Protein AF-A0A9E0UM33-F1 (afdb_monomer_lite)

Secondary structure (DSSP, 8-state):
-EE---TT--HHHHHHHHHHHHHTT--PPPEEBPTTS-BS-THHHHS-------GGGSS--TTTT----TTTS-SS------PPPTTT-B-TTSSBSSPPPPHHHHHHHHHHTT-

Sequence (115 aa):
MILSNRSGVSGKDIKKIQKRYLDMCRPHIFQNEMKDGKLENPSAILVDEARRISMAFDDYDPIDELELDEDTLPQEPFTIEKKTDIYFEKTDSGARVKRVSSGADLFAKYKNEKQ

pLDDT: mean 81.87, std 7.6, range [50.5, 93.31]

Radius of gyration: 23.45 Å; chains: 1; bounding box: 54×39×52 Å

Structure (mmCIF, N/CA/C/O backbone):
data_AF-A0A9E0UM33-F1
#
_entry.id   AF-A0A9E0UM33-F1
#
loop_
_atom_site.group_PDB
_atom_site.id
_atom_site.type_symbol
_atom_site.label_atom_id
_atom_site.label_alt_id
_atom_site.label_comp_id
_atom_site.label_asym_id
_atom_site.label_entity_id
_atom_site.label_seq_id
_atom_site.pdbx_PDB_ins_code
_atom_site.Cartn_x
_atom_site.Cartn_y
_atom_site.Cartn_z
_atom_site.occupancy
_atom_site.B_iso_or_equiv
_atom_site.auth_seq_id
_atom_site.auth_comp_id
_atom_site.auth_asym_id
_atom_site.auth_atom_id
_atom_site.pdbx_PDB_model_num
ATOM 1 N N . MET A 1 1 ? -6.208 7.682 9.308 1.00 85.50 1 MET A N 1
ATOM 2 C CA . MET A 1 1 ? -7.447 8.035 10.027 1.00 85.50 1 MET A CA 1
ATOM 3 C C . MET A 1 1 ? -7.141 8.139 11.504 1.00 85.50 1 MET A C 1
ATOM 5 O O . MET A 1 1 ? -6.629 7.185 12.082 1.00 85.50 1 MET A O 1
ATOM 9 N N . ILE A 1 2 ? -7.431 9.302 12.078 1.00 89.19 2 ILE A N 1
ATOM 10 C CA . ILE A 1 2 ? -7.198 9.598 13.490 1.00 89.19 2 ILE A CA 1
ATOM 11 C C . ILE A 1 2 ? -8.503 9.366 14.253 1.00 89.19 2 ILE A C 1
ATOM 13 O O . ILE A 1 2 ? -9.558 9.824 13.819 1.00 89.19 2 ILE A O 1
ATOM 17 N N . LEU A 1 3 ? -8.430 8.639 15.366 1.00 88.25 3 LEU A N 1
ATOM 18 C CA . LEU A 1 3 ? -9.541 8.412 16.285 1.00 88.25 3 LEU A CA 1
ATOM 19 C C . LEU A 1 3 ? -9.298 9.239 17.554 1.00 88.25 3 LEU A C 1
ATOM 21 O O . LEU A 1 3 ? -8.615 8.781 18.474 1.00 88.25 3 LEU A O 1
ATOM 25 N N . SER A 1 4 ? -9.825 10.465 17.563 1.00 86.75 4 SER A N 1
ATOM 26 C CA . SER A 1 4 ? -9.719 11.423 18.669 1.00 86.75 4 SER A CA 1
ATOM 27 C C . SER A 1 4 ? -10.893 11.331 19.647 1.00 86.75 4 SER A C 1
ATOM 29 O O . SER A 1 4 ? -11.912 10.704 19.354 1.00 86.75 4 SER A O 1
ATOM 31 N N . ASN A 1 5 ? -10.727 11.930 20.832 1.00 81.69 5 ASN A N 1
ATOM 32 C CA . ASN A 1 5 ? -11.732 12.045 21.896 1.00 81.69 5 ASN A CA 1
ATOM 33 C C . ASN A 1 5 ? -12.521 10.746 22.163 1.00 81.69 5 ASN A C 1
ATOM 35 O O . ASN A 1 5 ? -13.749 10.690 22.130 1.00 81.69 5 ASN A O 1
ATOM 39 N N . ARG A 1 6 ? -11.788 9.670 22.450 1.00 78.25 6 ARG A N 1
ATOM 40 C CA . ARG A 1 6 ? -12.331 8.315 22.659 1.00 78.25 6 ARG A CA 1
ATOM 41 C C . ARG A 1 6 ? -12.930 8.118 24.059 1.00 78.25 6 ARG A C 1
ATOM 43 O O . ARG A 1 6 ? -13.044 6.987 24.533 1.00 78.25 6 ARG A O 1
ATOM 50 N N . SER A 1 7 ? -13.231 9.206 24.766 1.00 80.88 7 SER A N 1
ATOM 51 C CA . SER A 1 7 ? -13.726 9.156 26.138 1.00 80.88 7 SER A CA 1
ATOM 52 C C . SER A 1 7 ? -15.089 8.452 26.170 1.00 80.88 7 SER A C 1
ATOM 54 O O . SER A 1 7 ? -15.998 8.777 25.415 1.00 80.88 7 SER A O 1
ATOM 56 N N . GLY A 1 8 ? -15.205 7.400 26.983 1.00 83.19 8 GLY A N 1
ATOM 57 C CA . GLY A 1 8 ? -16.418 6.577 27.055 1.00 83.19 8 GLY A CA 1
ATOM 58 C C . GLY A 1 8 ? -16.630 5.596 25.891 1.00 83.19 8 GLY A C 1
ATOM 59 O O . GLY A 1 8 ? -17.622 4.872 25.897 1.00 83.19 8 GLY A O 1
ATOM 60 N N . VAL A 1 9 ? -15.710 5.512 24.922 1.00 85.56 9 VAL A N 1
ATOM 61 C CA . VAL A 1 9 ? -15.801 4.560 23.803 1.00 85.56 9 VAL A CA 1
ATOM 62 C C . VAL A 1 9 ? -15.035 3.283 24.133 1.00 85.56 9 VAL A C 1
ATOM 64 O O . VAL A 1 9 ? -13.860 3.316 24.504 1.00 85.56 9 VAL A O 1
ATOM 67 N N . SER A 1 10 ? -15.683 2.127 23.975 1.00 89.12 10 SER A N 1
ATOM 68 C CA . SER A 1 10 ? -15.035 0.845 24.243 1.00 89.12 10 SER A CA 1
ATOM 69 C C . SER A 1 10 ? -14.042 0.472 23.134 1.00 89.12 10 SER A C 1
ATOM 71 O O . SER A 1 10 ? -14.237 0.764 21.952 1.00 89.12 10 SER A O 1
ATOM 73 N N . GLY A 1 11 ? -12.996 -0.283 23.481 1.00 87.69 11 GLY A N 1
ATOM 74 C CA . GLY A 1 11 ? -12.066 -0.825 22.481 1.00 87.69 11 GLY A CA 1
ATOM 75 C C . GLY A 1 11 ? -12.739 -1.748 21.450 1.00 87.69 11 GLY A C 1
ATOM 76 O O . GLY A 1 11 ? -12.222 -1.930 20.347 1.00 87.69 11 GLY A O 1
ATOM 77 N N . LYS A 1 12 ? -13.909 -2.316 21.775 1.00 91.75 12 LYS A N 1
ATOM 78 C CA . LYS A 1 12 ? -14.699 -3.149 20.858 1.00 91.75 12 LYS A CA 1
ATOM 79 C C . LYS A 1 12 ? -15.299 -2.317 19.723 1.00 91.75 12 LYS A C 1
ATOM 81 O O . LYS A 1 12 ? -15.275 -2.759 18.575 1.00 91.75 12 LYS A O 1
ATOM 86 N N . ASP A 1 13 ? -15.773 -1.113 20.028 1.00 90.94 13 ASP A N 1
ATOM 87 C CA . ASP A 1 13 ? -16.359 -0.209 19.034 1.00 90.94 13 ASP A CA 1
ATOM 88 C C . ASP A 1 13 ? -15.292 0.310 18.069 1.00 90.94 13 ASP A C 1
ATOM 90 O O . ASP A 1 13 ? -15.495 0.306 16.854 1.00 90.94 13 ASP A O 1
ATOM 94 N N . ILE A 1 14 ? -14.100 0.620 18.588 1.00 89.75 14 ILE A N 1
ATOM 95 C CA . ILE A 1 14 ? -12.929 0.985 17.778 1.00 89.75 14 ILE A CA 1
ATOM 96 C C . ILE A 1 14 ? -12.584 -0.133 16.785 1.00 89.75 14 ILE A C 1
ATOM 98 O O . ILE A 1 14 ? -12.439 0.116 15.586 1.00 89.75 14 ILE A O 1
ATOM 102 N N . LYS A 1 15 ? -12.517 -1.386 17.257 1.00 91.19 15 LYS A N 1
ATOM 103 C CA . LYS A 1 15 ? -12.253 -2.546 16.390 1.00 91.19 15 LYS A CA 1
ATOM 104 C C . LYS A 1 15 ? -13.338 -2.744 15.331 1.00 91.19 15 LYS A C 1
ATOM 106 O O . LYS A 1 15 ? -13.023 -3.149 14.215 1.00 91.19 15 LYS A O 1
ATOM 111 N N . LYS A 1 16 ? -14.604 -2.449 15.642 1.00 93.31 16 LYS A N 1
ATOM 112 C CA . LYS A 1 16 ? -15.712 -2.531 14.676 1.00 93.31 16 LYS A CA 1
ATOM 113 C C . LYS A 1 16 ? -15.550 -1.510 13.549 1.00 93.31 16 LYS A C 1
ATOM 115 O O . LYS A 1 16 ? -15.754 -1.857 12.387 1.00 93.31 16 LYS A O 1
ATOM 120 N N . ILE A 1 17 ? -15.143 -0.284 13.880 1.00 90.12 17 ILE A N 1
ATOM 121 C CA . ILE A 1 17 ? -14.831 0.752 12.887 1.00 90.12 17 ILE A CA 1
ATOM 122 C C . ILE A 1 17 ? -13.663 0.290 12.014 1.00 90.12 17 ILE A C 1
ATOM 124 O O . ILE A 1 17 ? -13.797 0.266 10.795 1.00 90.12 17 ILE A O 1
ATOM 128 N N . GLN A 1 18 ? -12.555 -0.146 12.623 1.00 90.69 18 GLN A N 1
ATOM 129 C CA . GLN A 1 18 ? -11.380 -0.641 11.896 1.00 90.69 18 GLN A CA 1
ATOM 130 C C . GLN A 1 18 ? -11.731 -1.767 10.922 1.00 90.69 18 GLN A C 1
ATOM 132 O O . GLN A 1 18 ? -11.394 -1.695 9.739 1.00 90.69 18 GLN A O 1
ATOM 137 N N . LYS A 1 19 ? -12.475 -2.767 11.405 1.00 91.31 19 LYS A N 1
ATOM 138 C CA . LYS A 1 19 ? -12.905 -3.912 10.605 1.00 91.31 19 LYS A CA 1
ATOM 139 C C . LYS A 1 19 ? -13.705 -3.483 9.376 1.00 91.31 19 LYS A C 1
ATOM 141 O O . LYS A 1 19 ? -13.418 -3.957 8.289 1.00 91.31 19 LYS A O 1
ATOM 146 N N . ARG A 1 20 ? -14.637 -2.534 9.516 1.00 91.75 20 ARG A N 1
ATOM 147 C CA . ARG A 1 20 ? -15.448 -2.048 8.389 1.00 91.75 20 ARG A CA 1
ATOM 148 C C . ARG A 1 20 ? -14.590 -1.539 7.225 1.00 91.75 20 ARG A C 1
ATOM 150 O O . ARG A 1 20 ? -14.892 -1.839 6.079 1.00 91.75 20 ARG A O 1
ATOM 157 N N . TYR A 1 21 ? -13.542 -0.763 7.495 1.00 90.12 21 TYR A N 1
ATOM 158 C CA . TYR A 1 21 ? -12.659 -0.252 6.433 1.00 90.12 21 TYR A CA 1
ATOM 159 C C . TYR A 1 21 ? -11.733 -1.322 5.865 1.00 90.12 21 TYR A C 1
ATOM 161 O O . TYR A 1 21 ? -11.434 -1.284 4.672 1.00 90.12 21 TYR A O 1
ATOM 169 N N . LEU A 1 22 ? -11.311 -2.271 6.700 1.00 86.38 22 LEU A N 1
ATOM 170 C CA . LEU A 1 22 ? -10.509 -3.407 6.268 1.00 86.38 22 LEU A CA 1
ATOM 171 C C . LEU A 1 22 ? -11.308 -4.326 5.331 1.00 86.38 22 LEU A C 1
ATOM 173 O O . LEU A 1 22 ? -10.798 -4.704 4.281 1.00 86.38 22 LEU A O 1
ATOM 177 N N . ASP A 1 23 ? -12.580 -4.582 5.648 1.00 90.62 23 ASP A N 1
ATOM 178 C CA . ASP A 1 23 ? -13.513 -5.348 4.809 1.00 90.62 23 ASP A CA 1
ATOM 179 C C . ASP A 1 23 ? -13.799 -4.634 3.471 1.00 90.62 23 ASP A C 1
ATOM 181 O O . ASP A 1 23 ? -14.033 -5.279 2.455 1.00 90.62 23 ASP A O 1
ATOM 185 N N . MET A 1 24 ? -13.731 -3.297 3.441 1.00 91.50 24 MET A N 1
ATOM 186 C CA . MET A 1 24 ? -13.809 -2.498 2.207 1.00 91.50 24 MET A CA 1
ATOM 187 C C . MET A 1 24 ? -12.476 -2.431 1.435 1.00 91.50 24 MET A C 1
ATOM 189 O O . MET A 1 24 ? -12.368 -1.653 0.488 1.00 91.50 24 MET A O 1
ATOM 193 N N . CYS A 1 25 ? -11.447 -3.172 1.865 1.00 85.06 25 CYS A N 1
ATOM 194 C CA . CYS A 1 25 ? -10.093 -3.162 1.303 1.00 85.06 25 CYS A CA 1
ATOM 195 C C . CYS A 1 25 ? -9.481 -1.755 1.183 1.00 85.06 25 CYS A C 1
ATOM 197 O O . CYS A 1 25 ? -8.704 -1.472 0.271 1.00 85.06 25 CYS A O 1
ATOM 199 N N . ARG A 1 26 ? -9.826 -0.842 2.101 1.00 80.12 26 ARG A N 1
ATOM 200 C CA . ARG A 1 26 ? -9.304 0.525 2.070 1.00 80.12 26 ARG A CA 1
ATOM 201 C C . ARG A 1 26 ? -7.954 0.611 2.799 1.00 80.12 26 ARG A C 1
ATOM 203 O O . ARG A 1 26 ? -7.877 0.209 3.959 1.00 80.12 26 ARG A O 1
ATOM 210 N N . PRO A 1 27 ? -6.913 1.225 2.202 1.00 78.19 27 PRO A N 1
ATOM 211 C CA . PRO A 1 27 ? -5.545 1.208 2.735 1.00 78.19 27 PRO A CA 1
ATOM 212 C C . PRO A 1 27 ? -5.316 2.282 3.815 1.00 78.19 27 PRO A C 1
ATOM 214 O O . PRO A 1 27 ? -4.385 3.078 3.734 1.00 78.19 27 PRO A O 1
ATOM 217 N N . HIS A 1 28 ? -6.213 2.387 4.797 1.00 84.50 28 HIS A N 1
ATOM 218 C CA . HIS A 1 28 ? -6.129 3.433 5.820 1.00 84.50 28 HIS A CA 1
ATOM 219 C C . HIS A 1 28 ? -5.250 2.973 6.984 1.00 84.50 28 HIS A C 1
ATOM 221 O O . HIS A 1 28 ? -5.485 1.916 7.565 1.00 84.50 28 HIS A O 1
ATOM 227 N N . ILE A 1 29 ? -4.294 3.811 7.385 1.00 85.50 29 ILE A N 1
ATOM 228 C CA . ILE A 1 29 ? -3.578 3.661 8.657 1.00 85.50 29 ILE A CA 1
ATOM 229 C C . ILE A 1 29 ? -4.480 4.192 9.776 1.00 85.50 29 ILE A C 1
ATOM 231 O O . ILE A 1 29 ? -5.070 5.267 9.635 1.00 85.50 29 ILE A O 1
ATOM 235 N N . PHE A 1 30 ? -4.613 3.453 10.876 1.00 88.94 30 PHE A N 1
ATOM 236 C CA . PHE A 1 30 ? -5.399 3.865 12.041 1.00 88.94 30 PHE A CA 1
ATOM 237 C C . PHE A 1 30 ? -4.490 4.341 13.154 1.00 88.94 30 PHE A C 1
ATOM 239 O O . PHE A 1 30 ? -3.490 3.699 13.455 1.00 88.94 30 PHE A O 1
ATOM 246 N N . GLN A 1 31 ? -4.871 5.448 13.772 1.00 89.62 31 GLN A N 1
ATOM 247 C CA . GLN A 1 31 ? -4.048 6.125 14.753 1.00 89.62 31 GLN A CA 1
ATOM 248 C C . GLN A 1 31 ? -4.923 6.636 15.888 1.00 89.62 31 GLN A C 1
ATOM 250 O O . GLN A 1 31 ? -5.924 7.313 15.646 1.00 89.62 31 GLN A O 1
ATOM 255 N N . ASN A 1 32 ? -4.585 6.248 17.113 1.00 88.44 32 ASN A N 1
ATOM 256 C CA . ASN A 1 32 ? -5.361 6.601 18.288 1.00 88.44 32 ASN A CA 1
ATOM 257 C C . ASN A 1 32 ? -4.766 7.825 18.966 1.00 88.44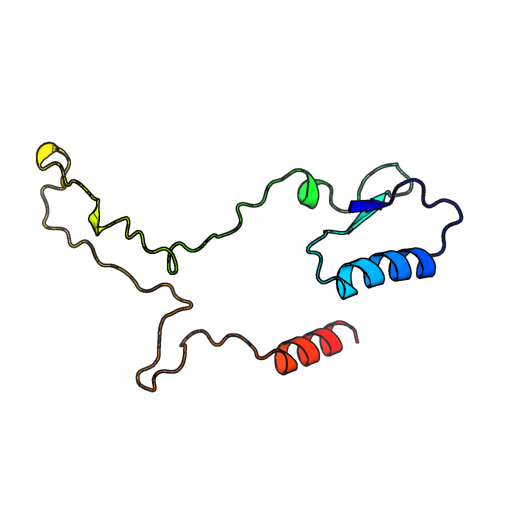 32 ASN A C 1
ATOM 259 O O . ASN A 1 32 ? -3.556 7.911 19.167 1.00 88.44 32 ASN A O 1
ATOM 263 N N . GLU A 1 33 ? -5.644 8.718 19.405 1.00 88.38 33 GLU A N 1
ATOM 264 C CA . GLU A 1 33 ? -5.263 9.742 20.363 1.00 88.38 33 GLU A CA 1
ATOM 265 C C . GLU A 1 33 ? -5.101 9.114 21.760 1.00 88.38 33 GLU A C 1
ATOM 267 O O . GLU A 1 33 ? -5.957 8.357 22.258 1.00 88.38 33 GLU A O 1
ATOM 272 N N . MET A 1 34 ? -3.952 9.393 22.365 1.00 85.00 34 MET A N 1
ATOM 273 C CA . MET A 1 34 ? -3.596 9.068 23.735 1.00 85.00 34 MET A CA 1
ATOM 274 C C . MET A 1 34 ? -4.222 10.071 24.711 1.00 85.00 34 MET A C 1
ATOM 276 O O . MET A 1 34 ? -4.772 11.101 24.332 1.00 85.00 34 MET A O 1
ATOM 280 N N . LYS A 1 35 ? -4.146 9.772 26.011 1.00 83.31 35 LYS A N 1
ATOM 281 C CA . LYS A 1 35 ? -4.741 10.620 27.058 1.00 83.31 35 LYS A CA 1
ATOM 282 C C . LYS A 1 35 ? -4.103 12.010 27.163 1.00 83.31 35 LYS A C 1
ATOM 284 O O . LYS A 1 35 ? -4.742 12.919 27.673 1.00 83.31 35 LYS A O 1
ATOM 289 N N . ASP A 1 36 ? -2.862 12.158 26.715 1.00 86.19 36 ASP A N 1
ATOM 290 C CA . ASP A 1 36 ? -2.110 13.414 26.693 1.00 86.19 36 ASP A CA 1
ATOM 291 C C . ASP A 1 36 ? -2.327 14.220 25.397 1.00 86.19 36 ASP A C 1
ATOM 293 O O . ASP A 1 36 ? -1.629 15.204 25.164 1.00 86.19 36 ASP A O 1
ATOM 297 N N . GLY A 1 37 ? -3.274 13.803 24.545 1.00 84.31 37 GLY A N 1
ATOM 298 C CA . GLY A 1 37 ? -3.567 14.444 23.260 1.00 84.31 37 GLY A CA 1
ATOM 299 C C . GLY A 1 37 ? -2.561 14.113 22.154 1.00 84.31 37 GLY A C 1
ATOM 300 O O . GLY A 1 37 ? -2.664 14.638 21.047 1.00 84.31 37 GLY A O 1
ATOM 301 N N . LYS A 1 38 ? -1.575 13.245 22.417 1.00 87.69 38 LYS A N 1
ATOM 302 C CA . LYS A 1 38 ? -0.621 12.804 21.395 1.00 87.69 38 LYS A CA 1
ATOM 303 C C . LYS A 1 38 ? -1.165 11.628 20.602 1.00 87.69 38 LYS A C 1
ATOM 305 O O . LYS A 1 38 ? -2.016 10.873 21.061 1.00 87.69 38 LYS A O 1
ATOM 310 N N . LEU A 1 39 ? -0.636 11.449 19.399 1.00 88.88 39 LEU A N 1
ATOM 311 C CA . LEU A 1 39 ? -0.893 10.262 18.591 1.00 88.88 39 LEU A CA 1
ATOM 312 C C . LEU A 1 39 ? 0.132 9.163 18.913 1.00 88.88 39 LEU A C 1
ATOM 314 O O . LEU A 1 39 ? 1.269 9.470 19.262 1.00 88.88 39 LEU A O 1
ATOM 318 N N . GLU A 1 40 ? -0.246 7.894 18.747 1.00 85.75 40 GLU A N 1
ATOM 319 C CA . GLU A 1 40 ? 0.626 6.728 18.990 1.00 85.75 40 GLU A CA 1
ATOM 320 C C . GLU A 1 40 ? 1.899 6.729 18.131 1.00 85.75 40 GLU A C 1
ATOM 322 O O . GLU A 1 40 ? 2.989 6.473 18.632 1.00 85.75 40 GLU A O 1
ATOM 327 N N . ASN A 1 41 ? 1.777 7.048 16.844 1.00 85.62 41 ASN A N 1
ATOM 328 C CA . ASN A 1 41 ? 2.888 7.121 15.891 1.00 85.62 41 ASN A CA 1
ATOM 329 C C . ASN A 1 41 ? 2.719 8.273 14.867 1.00 85.62 41 ASN A C 1
ATOM 331 O O . ASN A 1 41 ? 2.291 8.038 13.729 1.00 85.62 41 ASN A O 1
ATOM 335 N N . PRO A 1 42 ? 2.913 9.541 15.266 1.00 85.81 42 PRO A N 1
ATOM 336 C CA . PRO A 1 42 ? 2.577 10.694 14.427 1.00 85.81 42 PRO A CA 1
ATOM 337 C C . PRO A 1 42 ? 3.357 10.731 13.103 1.00 85.81 42 PRO A C 1
ATOM 339 O O . PRO A 1 42 ? 2.826 11.216 12.104 1.00 85.81 42 PRO A O 1
ATOM 342 N N . SER A 1 43 ? 4.570 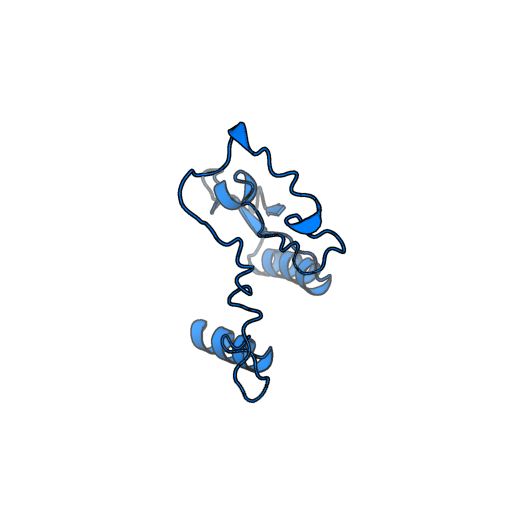10.171 13.052 1.00 83.81 43 SER A N 1
ATOM 343 C CA . SER A 1 43 ? 5.361 10.108 11.818 1.00 83.81 43 SER A CA 1
ATOM 344 C C . SER A 1 43 ? 4.702 9.255 10.738 1.00 83.81 43 SER A C 1
ATOM 346 O O . SER A 1 43 ? 4.796 9.619 9.577 1.00 83.81 43 SER A O 1
ATOM 348 N N . ALA A 1 44 ? 3.935 8.219 11.092 1.00 79.69 44 ALA A N 1
ATOM 349 C CA . ALA A 1 44 ? 3.192 7.410 10.119 1.00 79.69 44 ALA A CA 1
ATOM 350 C C . ALA A 1 44 ? 2.092 8.179 9.353 1.00 79.69 44 ALA A C 1
ATOM 352 O O . ALA A 1 44 ? 1.484 7.631 8.436 1.00 79.69 44 ALA A O 1
ATOM 353 N N . ILE A 1 45 ? 1.775 9.412 9.765 1.00 81.12 45 ILE A N 1
ATOM 354 C CA . ILE A 1 45 ? 0.831 10.303 9.071 1.00 81.12 45 ILE A CA 1
ATOM 355 C C . ILE A 1 45 ? 1.565 11.485 8.433 1.00 81.12 45 ILE A C 1
ATOM 357 O O . ILE A 1 45 ? 1.172 11.936 7.364 1.00 81.12 45 ILE A O 1
ATOM 361 N N . LEU A 1 46 ? 2.579 12.017 9.119 1.00 80.56 46 LEU A N 1
ATOM 362 C CA . LEU A 1 46 ? 3.268 13.245 8.718 1.00 80.56 46 LEU A CA 1
ATOM 363 C C . LEU A 1 46 ? 4.393 13.005 7.713 1.00 80.56 46 LEU A C 1
ATOM 365 O O . LEU A 1 46 ? 4.669 13.872 6.891 1.00 80.56 46 LEU A O 1
ATOM 369 N N . VAL A 1 47 ? 5.072 11.864 7.815 1.00 77.81 47 VAL A N 1
ATOM 370 C CA . VAL A 1 47 ? 6.169 11.508 6.924 1.00 77.81 47 VAL A CA 1
ATOM 371 C C . VAL A 1 47 ? 5.567 10.730 5.771 1.00 77.81 47 VAL A C 1
ATOM 373 O O . VAL A 1 47 ? 5.084 9.612 5.953 1.00 77.81 47 VAL A O 1
ATOM 376 N N . ASP A 1 48 ? 5.585 11.335 4.590 1.00 66.50 48 ASP A N 1
ATOM 377 C CA . ASP A 1 48 ? 5.250 10.628 3.364 1.00 66.50 48 ASP A CA 1
ATOM 378 C C . ASP A 1 48 ? 6.394 9.640 3.097 1.00 66.50 48 ASP A C 1
ATOM 380 O O . ASP A 1 48 ? 7.470 10.005 2.619 1.00 66.50 48 ASP A O 1
ATOM 384 N N . GLU A 1 49 ? 6.229 8.387 3.529 1.00 64.56 49 GLU A N 1
ATOM 385 C CA . GLU A 1 49 ? 7.184 7.345 3.171 1.00 64.56 49 GLU A CA 1
ATOM 386 C C . GLU A 1 49 ? 7.142 7.190 1.653 1.00 64.56 49 GLU A C 1
ATOM 388 O O . GLU A 1 49 ? 6.097 6.863 1.083 1.00 64.56 49 GLU A O 1
ATOM 393 N N . ALA A 1 50 ? 8.284 7.422 0.998 1.00 59.88 50 ALA A N 1
ATOM 394 C CA . ALA A 1 50 ? 8.433 7.203 -0.431 1.00 59.88 50 ALA A CA 1
ATOM 395 C C . ALA A 1 50 ? 8.059 5.750 -0.744 1.00 59.88 50 ALA A C 1
ATOM 397 O O . ALA A 1 50 ? 8.827 4.810 -0.512 1.00 59.88 50 ALA A O 1
ATOM 398 N N . ARG A 1 51 ? 6.838 5.551 -1.245 1.00 60.69 51 ARG A N 1
ATOM 399 C CA . ARG A 1 51 ? 6.398 4.242 -1.709 1.00 60.69 51 ARG A CA 1
ATOM 400 C C . ARG A 1 51 ? 7.310 3.877 -2.865 1.00 60.69 51 ARG A C 1
ATOM 402 O O . ARG A 1 51 ? 7.425 4.635 -3.823 1.00 60.69 51 ARG A O 1
ATOM 409 N N . ARG A 1 52 ? 7.958 2.715 -2.785 1.00 61.41 52 ARG A N 1
ATOM 410 C CA . ARG A 1 52 ? 8.661 2.159 -3.942 1.00 61.41 52 ARG A CA 1
ATOM 411 C C . ARG A 1 52 ? 7.622 1.860 -5.014 1.00 61.41 52 ARG A C 1
ATOM 413 O O . ARG A 1 52 ? 6.906 0.866 -4.920 1.00 61.41 52 ARG A O 1
ATOM 420 N N . ILE A 1 53 ? 7.524 2.747 -5.993 1.00 63.22 53 ILE A N 1
ATOM 421 C CA . ILE A 1 53 ? 6.792 2.512 -7.228 1.00 63.22 53 ILE A CA 1
ATOM 422 C C . ILE A 1 53 ? 7.824 1.924 -8.183 1.00 63.22 53 ILE A C 1
ATOM 424 O O . ILE A 1 53 ? 8.820 2.565 -8.504 1.00 63.22 53 ILE A O 1
ATOM 428 N N . SER A 1 54 ? 7.653 0.651 -8.526 1.00 67.75 54 SER A N 1
ATOM 429 C CA . SER A 1 54 ? 8.499 0.017 -9.530 1.00 67.75 54 SER A CA 1
ATOM 430 C C . SER A 1 54 ? 8.010 0.456 -10.901 1.00 67.75 54 SER A C 1
ATOM 432 O O . SER A 1 54 ? 6.844 0.232 -11.210 1.00 67.75 54 SER A O 1
ATOM 434 N N . MET A 1 55 ? 8.905 1.012 -11.715 1.00 73.25 55 MET A N 1
ATOM 435 C CA . MET A 1 55 ? 8.638 1.292 -13.130 1.00 73.25 55 MET A CA 1
ATOM 436 C C . MET A 1 55 ? 8.727 0.030 -14.000 1.00 73.25 55 MET A C 1
ATOM 438 O O . MET A 1 55 ? 8.595 0.094 -15.212 1.00 73.25 55 MET A O 1
ATOM 442 N N . ALA A 1 56 ? 8.953 -1.150 -13.407 1.00 74.00 56 ALA A N 1
ATOM 443 C CA . ALA A 1 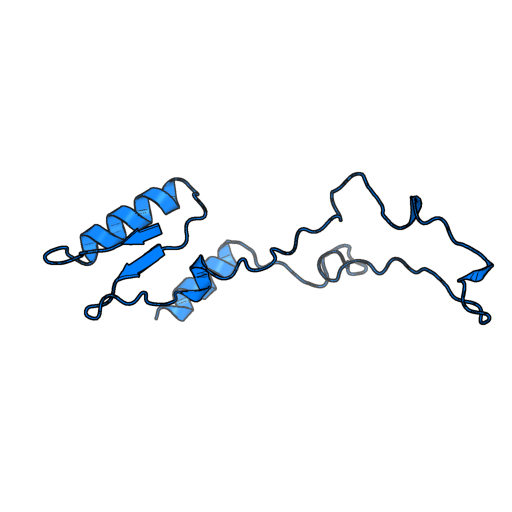56 ? 9.130 -2.395 -14.156 1.00 74.00 56 ALA A CA 1
ATOM 444 C C . ALA A 1 56 ? 7.890 -2.828 -14.960 1.00 74.00 56 ALA A C 1
ATOM 446 O O . ALA A 1 56 ? 7.994 -3.736 -15.780 1.00 74.00 56 ALA A O 1
ATOM 447 N N . PHE A 1 57 ? 6.726 -2.237 -14.683 1.00 74.25 57 PHE A N 1
ATOM 448 C CA . PHE A 1 57 ? 5.478 -2.487 -15.407 1.00 74.25 57 PHE A CA 1
ATOM 449 C C . PHE A 1 57 ? 5.038 -1.304 -16.268 1.00 74.25 57 PHE A C 1
ATOM 451 O O . PHE A 1 57 ? 3.973 -1.381 -16.875 1.00 74.25 57 PHE A O 1
ATOM 458 N N . ASP A 1 58 ? 5.815 -0.226 -16.282 1.00 78.62 58 ASP A N 1
ATOM 459 C CA . ASP A 1 58 ? 5.536 0.910 -17.141 1.00 78.62 58 ASP A CA 1
ATOM 460 C C . ASP A 1 58 ? 6.040 0.580 -18.552 1.00 78.62 58 ASP A C 1
ATOM 462 O O . ASP A 1 58 ? 7.045 -0.112 -18.719 1.00 78.62 58 ASP A O 1
ATOM 466 N N . ASP A 1 59 ? 5.362 1.100 -19.575 1.00 78.19 59 ASP A N 1
ATOM 467 C CA . ASP A 1 59 ? 5.807 0.973 -20.974 1.00 78.19 59 ASP A CA 1
ATOM 468 C C . ASP A 1 59 ? 7.074 1.809 -21.264 1.00 78.19 59 ASP A C 1
ATOM 470 O O . ASP A 1 59 ? 7.603 1.793 -22.372 1.00 78.19 59 ASP A O 1
ATOM 474 N N . TYR A 1 60 ? 7.541 2.561 -20.265 1.00 79.56 60 TYR A N 1
ATOM 475 C CA . TYR A 1 60 ? 8.645 3.504 -20.329 1.00 79.56 60 TYR A CA 1
ATOM 476 C C . TYR A 1 60 ? 9.936 2.879 -19.785 1.00 79.56 60 TYR A C 1
ATOM 478 O O . TYR A 1 60 ? 10.012 2.554 -18.596 1.00 79.56 60 TYR A O 1
ATOM 486 N N . ASP A 1 61 ? 10.969 2.759 -20.625 1.00 78.94 61 ASP A N 1
ATOM 487 C CA . ASP A 1 61 ? 12.314 2.366 -20.195 1.00 78.94 61 ASP A CA 1
ATOM 488 C C . ASP A 1 61 ? 13.246 3.592 -20.161 1.00 78.94 61 ASP A C 1
ATOM 490 O O . ASP A 1 61 ? 13.581 4.137 -21.213 1.00 78.94 61 ASP A O 1
ATOM 494 N N . PRO A 1 62 ? 13.715 4.030 -18.979 1.00 73.12 62 PRO A N 1
ATOM 495 C CA . PRO A 1 62 ? 14.598 5.190 -18.867 1.00 73.12 62 PRO A CA 1
ATOM 496 C C . PRO A 1 62 ? 15.961 5.002 -19.546 1.00 73.12 62 PRO A C 1
ATOM 498 O O . PRO A 1 62 ? 16.667 5.983 -19.754 1.00 73.12 62 PRO A O 1
ATOM 501 N N . ILE A 1 63 ? 16.367 3.764 -19.852 1.00 77.19 63 ILE A N 1
ATOM 502 C CA . ILE A 1 63 ? 17.622 3.504 -20.568 1.00 77.19 63 ILE A CA 1
ATOM 503 C C . ILE A 1 63 ? 17.469 3.818 -22.064 1.00 77.19 63 ILE A C 1
ATOM 505 O O . ILE A 1 63 ? 18.420 4.307 -22.668 1.00 77.19 63 ILE A O 1
ATOM 509 N N . ASP A 1 64 ? 16.289 3.584 -22.648 1.00 78.00 64 ASP A N 1
ATOM 510 C CA . ASP A 1 64 ? 16.053 3.768 -24.087 1.00 78.00 64 ASP A CA 1
ATOM 511 C C . ASP A 1 64 ? 16.024 5.253 -24.489 1.00 78.00 64 ASP A C 1
ATOM 513 O O . ASP A 1 64 ? 16.388 5.601 -25.611 1.00 78.00 64 ASP A O 1
ATOM 517 N N . GLU A 1 65 ? 15.633 6.138 -23.570 1.00 76.50 65 GLU A N 1
ATOM 518 C CA . GLU A 1 65 ? 15.613 7.594 -23.777 1.00 76.50 65 GLU A CA 1
ATOM 519 C C . GLU A 1 65 ? 16.893 8.301 -23.315 1.00 76.50 65 GLU A C 1
ATOM 521 O O . GLU A 1 65 ? 16.978 9.530 -23.343 1.00 76.50 65 GLU A O 1
ATOM 526 N N . LEU A 1 66 ? 17.892 7.548 -22.852 1.00 80.69 66 LEU A N 1
ATOM 527 C CA . LEU A 1 66 ? 19.115 8.134 -22.330 1.00 80.69 66 LEU A CA 1
ATOM 528 C C . LEU A 1 66 ? 19.970 8.689 -23.481 1.00 80.69 66 LEU A C 1
ATOM 530 O O . LEU A 1 66 ? 20.718 7.962 -24.133 1.00 80.69 66 LEU A O 1
ATOM 534 N N . GLU A 1 67 ? 19.885 9.998 -23.710 1.00 79.88 67 GLU A N 1
ATOM 535 C CA . GLU A 1 67 ? 20.794 10.717 -24.603 1.00 79.88 67 GLU A CA 1
ATOM 536 C C . GLU A 1 67 ? 22.183 10.802 -23.949 1.00 79.88 67 GLU A C 1
ATOM 538 O O . GLU A 1 67 ? 22.400 11.546 -22.990 1.00 79.88 67 GLU A O 1
ATOM 543 N N . LEU A 1 68 ? 23.127 9.991 -24.434 1.00 80.31 68 LEU A N 1
ATOM 544 C CA . LEU A 1 68 ? 24.505 9.994 -23.949 1.00 80.31 68 LEU A CA 1
ATOM 545 C C . LEU A 1 68 ? 25.293 11.122 -24.621 1.00 80.31 68 LEU A C 1
ATOM 547 O O . LEU A 1 68 ? 25.532 11.088 -25.826 1.00 80.31 68 LEU A O 1
ATOM 551 N N . ASP A 1 69 ? 25.717 12.098 -23.824 1.00 83.25 69 ASP A N 1
ATOM 552 C CA . ASP A 1 69 ? 26.611 13.173 -24.248 1.00 83.25 69 ASP A CA 1
ATOM 553 C C . ASP A 1 69 ? 28.078 12.732 -24.140 1.00 83.25 69 ASP A C 1
ATOM 555 O O . ASP A 1 69 ? 28.568 12.481 -23.036 1.00 83.25 69 ASP A O 1
ATOM 559 N N . GLU A 1 70 ? 28.774 12.657 -25.279 1.00 78.44 70 GLU A N 1
ATOM 560 C CA . GLU A 1 70 ? 30.173 12.217 -25.381 1.00 78.44 70 GLU A CA 1
ATOM 561 C C . GLU A 1 70 ? 31.125 13.029 -24.488 1.00 78.44 70 GLU A C 1
ATOM 563 O O . GLU A 1 70 ? 32.076 12.460 -23.951 1.00 78.44 70 GLU A O 1
ATOM 568 N N . ASP A 1 71 ? 30.840 14.315 -24.254 1.00 84.19 71 ASP A N 1
ATOM 569 C CA . ASP A 1 71 ? 31.668 15.189 -23.411 1.00 84.19 71 ASP A CA 1
ATOM 570 C C . ASP A 1 71 ? 31.521 14.884 -21.906 1.00 84.19 71 ASP A C 1
ATOM 572 O O . ASP A 1 71 ? 32.389 15.235 -21.099 1.00 84.19 71 ASP A O 1
ATOM 576 N N . THR A 1 72 ? 30.437 14.205 -21.518 1.00 80.62 72 THR A N 1
ATOM 577 C CA . THR A 1 72 ? 30.108 13.860 -20.126 1.00 80.62 72 THR A CA 1
ATOM 578 C C . THR A 1 72 ? 30.412 12.388 -19.798 1.00 80.62 72 THR A C 1
ATOM 580 O O . THR A 1 72 ? 30.390 11.983 -18.629 1.00 80.62 72 THR A O 1
ATOM 583 N N . LEU A 1 73 ? 30.720 11.562 -20.803 1.00 83.56 73 LEU A N 1
ATOM 584 C CA . LEU A 1 73 ? 31.006 10.144 -20.602 1.00 83.56 73 LEU A CA 1
ATOM 585 C C . LEU A 1 73 ? 32.367 9.900 -19.916 1.00 83.56 73 LEU A C 1
ATOM 587 O O . LEU A 1 73 ? 33.327 10.647 -20.113 1.00 83.56 73 LEU A O 1
ATOM 591 N N . PRO A 1 74 ? 32.494 8.819 -19.121 1.00 85.56 74 PRO A N 1
ATOM 592 C CA . PRO A 1 74 ? 33.784 8.373 -18.606 1.00 85.56 74 PRO A CA 1
ATOM 593 C C . PRO A 1 74 ? 34.784 8.105 -19.741 1.00 85.56 74 PRO A C 1
ATOM 595 O O . PRO A 1 74 ? 34.429 7.514 -20.756 1.00 85.56 74 PRO A O 1
ATOM 598 N N . GLN A 1 75 ? 36.059 8.466 -19.542 1.00 81.81 75 GLN A N 1
ATOM 599 C CA . GLN A 1 75 ? 37.127 8.137 -20.504 1.00 81.81 75 GLN A CA 1
ATOM 600 C C . GLN A 1 75 ? 37.460 6.637 -20.544 1.00 81.81 75 GLN A C 1
ATOM 602 O O . GLN A 1 75 ? 38.023 6.147 -21.522 1.00 81.81 75 GLN A O 1
ATOM 607 N N . GLU A 1 76 ? 37.138 5.905 -19.477 1.00 84.81 76 GLU A N 1
ATOM 608 C CA . GLU A 1 76 ? 37.273 4.452 -19.426 1.00 84.81 76 GLU A CA 1
ATOM 609 C C . GLU A 1 76 ? 36.020 3.775 -20.004 1.00 84.81 76 GLU A C 1
ATOM 611 O O . GLU A 1 76 ? 34.906 4.260 -19.784 1.00 84.81 76 GLU A O 1
ATOM 616 N N . PRO A 1 77 ? 36.165 2.640 -20.713 1.00 82.81 77 PRO A N 1
ATOM 617 C CA . PRO A 1 77 ? 35.022 1.920 -21.256 1.00 82.81 77 PRO A CA 1
ATOM 618 C C . PRO A 1 77 ? 34.087 1.476 -20.126 1.00 82.81 77 PRO A C 1
ATOM 620 O O . PRO A 1 77 ? 34.507 0.814 -19.176 1.00 82.81 77 PRO A O 1
ATOM 623 N N . PHE A 1 78 ? 32.806 1.814 -20.253 1.00 80.75 78 PHE A N 1
ATOM 624 C CA . PHE A 1 78 ? 31.756 1.425 -19.318 1.00 80.75 78 PHE A CA 1
ATOM 625 C C . PHE A 1 78 ? 30.632 0.697 -20.059 1.00 80.75 78 PHE A C 1
ATOM 627 O O . PHE A 1 78 ? 30.402 0.911 -21.248 1.00 80.75 78 PHE A O 1
ATOM 634 N N . THR A 1 79 ? 29.916 -0.158 -19.332 1.00 81.31 79 THR A N 1
ATOM 635 C CA . THR A 1 79 ? 28.758 -0.894 -19.847 1.00 81.31 79 THR A CA 1
ATOM 636 C C . THR A 1 79 ? 27.530 -0.508 -19.039 1.00 81.31 79 THR A C 1
ATOM 638 O O . THR A 1 79 ? 27.545 -0.562 -17.808 1.00 81.31 79 THR A O 1
ATOM 641 N N . ILE A 1 80 ? 26.446 -0.150 -19.724 1.00 79.62 80 ILE A N 1
ATOM 642 C CA . ILE A 1 80 ? 25.139 0.059 -19.098 1.00 79.62 80 ILE A CA 1
ATOM 643 C C . ILE A 1 80 ? 24.440 -1.304 -19.034 1.00 79.62 80 ILE A C 1
ATOM 645 O O . ILE A 1 80 ? 23.869 -1.771 -20.015 1.00 79.62 80 ILE A O 1
ATOM 649 N N . GLU A 1 81 ? 24.523 -1.979 -17.887 1.00 77.06 81 GLU A N 1
ATOM 650 C CA . GLU A 1 81 ? 23.852 -3.265 -17.672 1.00 77.06 81 GLU A CA 1
ATOM 651 C C . GLU A 1 81 ? 22.537 -3.093 -16.908 1.00 77.06 81 GLU A C 1
ATOM 653 O O . GLU A 1 81 ? 22.510 -2.627 -15.763 1.00 77.06 81 GLU A O 1
ATOM 658 N N . LYS A 1 82 ? 21.434 -3.558 -17.504 1.00 73.62 82 LYS A N 1
ATOM 659 C CA . LYS A 1 82 ? 20.139 -3.635 -16.825 1.00 73.62 82 LYS A CA 1
ATOM 660 C C . LYS A 1 82 ? 20.134 -4.820 -15.862 1.00 73.62 82 LYS A C 1
ATOM 662 O O . LYS A 1 82 ? 19.828 -5.954 -16.231 1.00 73.62 82 LYS A O 1
ATOM 667 N N . LYS A 1 83 ? 20.464 -4.565 -14.596 1.00 78.00 83 LYS A N 1
ATOM 668 C CA . LYS A 1 83 ? 20.307 -5.573 -13.541 1.00 78.00 83 LYS A CA 1
ATOM 669 C C . LYS A 1 83 ? 18.822 -5.832 -13.317 1.00 78.00 83 LYS A C 1
ATOM 671 O O . LYS A 1 83 ? 18.054 -4.910 -13.052 1.00 78.00 83 LYS A O 1
ATOM 676 N N . THR A 1 84 ? 18.421 -7.097 -13.423 1.00 75.81 84 THR A N 1
ATOM 677 C CA . THR A 1 84 ? 17.053 -7.507 -13.092 1.00 75.81 84 THR A CA 1
ATOM 678 C C . THR A 1 84 ? 16.806 -7.226 -11.613 1.00 75.81 84 THR A C 1
ATOM 680 O O . THR A 1 84 ? 17.648 -7.538 -10.770 1.00 75.81 84 THR A O 1
ATOM 683 N N . ASP A 1 85 ? 15.665 -6.620 -11.289 1.00 79.75 85 ASP A N 1
ATOM 684 C CA . ASP A 1 85 ? 15.283 -6.399 -9.896 1.00 79.75 85 ASP A CA 1
ATOM 685 C C . ASP A 1 85 ? 15.222 -7.751 -9.156 1.00 79.75 85 ASP A C 1
ATOM 687 O O . ASP A 1 85 ? 14.730 -8.756 -9.674 1.00 79.75 85 ASP A O 1
ATOM 691 N N . ILE A 1 86 ? 15.740 -7.765 -7.927 1.00 81.62 86 ILE A N 1
ATOM 692 C CA . ILE A 1 86 ? 15.892 -8.934 -7.047 1.00 81.62 86 ILE A CA 1
ATOM 693 C C . ILE A 1 86 ? 14.580 -9.735 -6.901 1.00 81.62 86 ILE A C 1
ATOM 695 O O . ILE A 1 86 ? 14.600 -10.947 -6.684 1.00 81.62 86 ILE A O 1
ATOM 699 N N . TYR A 1 87 ? 13.416 -9.087 -7.001 1.00 76.50 87 TYR A N 1
ATOM 700 C CA . TYR A 1 87 ? 12.111 -9.758 -6.925 1.00 76.50 87 TYR A CA 1
ATOM 701 C C . TYR A 1 87 ? 11.667 -10.426 -8.236 1.00 76.50 87 TYR A C 1
ATOM 703 O O . TYR A 1 87 ? 10.753 -11.258 -8.219 1.00 76.50 87 TYR A O 1
ATOM 711 N N . PHE A 1 88 ? 12.299 -10.082 -9.358 1.00 82.31 88 PHE A N 1
ATOM 712 C CA . PHE A 1 88 ? 12.050 -10.653 -10.682 1.00 82.31 88 PHE A CA 1
ATOM 713 C C . PHE A 1 88 ? 13.100 -11.677 -11.109 1.00 82.31 88 PHE A C 1
ATOM 715 O O . PHE A 1 88 ? 12.855 -12.408 -12.068 1.00 82.31 88 PHE A O 1
ATOM 722 N N . GLU A 1 89 ? 14.219 -11.771 -10.393 1.00 88.88 89 GLU A N 1
ATOM 723 C CA . GLU A 1 89 ? 15.248 -12.779 -10.630 1.00 88.88 89 GLU A CA 1
ATOM 724 C C . GLU A 1 89 ? 14.654 -14.196 -10.555 1.00 88.88 89 GLU A C 1
ATOM 726 O O . GLU A 1 89 ? 13.930 -14.553 -9.612 1.00 88.88 89 GLU A O 1
ATOM 731 N N . LYS A 1 90 ? 14.939 -15.014 -11.572 1.00 89.56 90 LYS A N 1
ATOM 732 C CA . LYS A 1 90 ? 14.445 -16.388 -11.692 1.00 89.56 90 LYS A CA 1
ATOM 733 C C . LYS A 1 90 ? 15.604 -17.373 -11.617 1.00 89.56 90 LYS A C 1
ATOM 735 O O . LYS A 1 90 ? 16.665 -17.144 -12.175 1.00 89.56 90 LYS A O 1
ATOM 740 N N . THR A 1 91 ? 15.352 -18.484 -10.942 1.00 89.44 91 THR A N 1
ATOM 741 C CA . THR A 1 91 ? 16.172 -19.698 -11.012 1.00 89.44 91 THR A CA 1
ATOM 742 C C . THR A 1 91 ? 16.112 -20.303 -12.415 1.00 89.44 91 THR A C 1
ATOM 744 O O . THR A 1 91 ? 15.158 -20.048 -13.152 1.00 89.44 91 THR A O 1
ATOM 747 N N . ASP A 1 92 ? 17.051 -21.189 -12.746 1.00 90.56 92 ASP A N 1
ATOM 748 C CA . ASP A 1 92 ? 17.075 -21.916 -14.028 1.00 90.56 92 ASP A CA 1
ATOM 749 C C . ASP A 1 92 ? 15.792 -22.726 -14.282 1.00 90.56 92 ASP A C 1
ATOM 751 O O . ASP A 1 92 ? 15.387 -22.955 -15.417 1.00 90.56 92 ASP A O 1
ATOM 755 N N . SER A 1 93 ? 15.099 -23.127 -13.212 1.00 90.75 93 SER A N 1
ATOM 756 C CA . SER A 1 93 ? 13.797 -23.805 -13.272 1.00 90.75 93 SER A CA 1
ATOM 757 C C . SER A 1 93 ? 12.613 -22.851 -13.513 1.00 90.75 93 SER A C 1
ATOM 759 O O . SER A 1 93 ? 11.462 -23.279 -13.499 1.00 90.75 93 SER A O 1
ATOM 761 N N . GLY A 1 94 ? 12.864 -21.548 -13.670 1.00 84.88 94 GLY A N 1
ATOM 762 C CA . GLY A 1 94 ? 11.865 -20.507 -13.927 1.00 84.88 94 GLY A CA 1
ATOM 763 C C . GLY A 1 94 ? 11.131 -19.974 -12.690 1.00 84.88 94 GLY A C 1
ATOM 764 O O . GLY A 1 94 ? 10.338 -19.035 -12.804 1.00 84.88 94 GLY A O 1
ATOM 765 N N . ALA A 1 95 ? 11.388 -20.521 -11.499 1.00 85.25 95 ALA A N 1
ATOM 766 C CA . ALA A 1 95 ? 10.815 -20.021 -10.249 1.00 85.25 95 ALA A CA 1
ATOM 767 C C . ALA A 1 95 ? 11.543 -18.754 -9.775 1.00 85.25 95 ALA A C 1
ATOM 769 O O . ALA A 1 95 ? 12.755 -18.649 -9.948 1.00 85.25 95 ALA A O 1
ATOM 770 N N . ARG A 1 96 ? 10.835 -17.822 -9.120 1.00 86.06 96 ARG A N 1
ATOM 771 C CA . ARG A 1 96 ? 11.461 -16.632 -8.510 1.00 86.06 96 ARG A CA 1
ATOM 772 C C . ARG A 1 96 ? 12.484 -17.047 -7.449 1.00 86.06 96 ARG A C 1
ATOM 774 O O . ARG A 1 96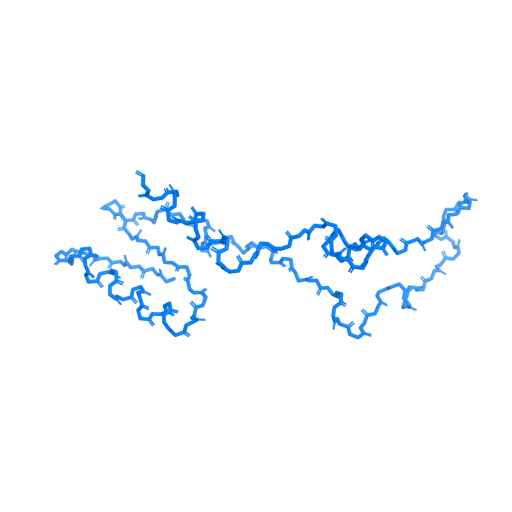 ? 12.145 -17.845 -6.571 1.00 86.06 96 ARG A O 1
ATOM 781 N N . VAL A 1 97 ? 13.687 -16.471 -7.508 1.00 88.00 97 VAL A N 1
ATOM 782 C CA . VAL A 1 97 ? 14.751 -16.667 -6.506 1.00 88.00 97 VAL A CA 1
ATOM 783 C C . VAL A 1 97 ? 14.248 -16.197 -5.144 1.00 88.00 97 VAL A C 1
ATOM 785 O O . VAL A 1 97 ? 14.213 -16.962 -4.178 1.00 88.00 97 VAL A O 1
ATOM 788 N N . LYS A 1 98 ? 13.734 -14.963 -5.081 1.00 84.56 98 LYS A N 1
ATOM 789 C CA . LYS A 1 98 ? 13.038 -14.453 -3.901 1.00 84.56 98 LYS A CA 1
ATOM 790 C C . LYS A 1 98 ? 11.565 -14.847 -3.939 1.00 84.56 98 LYS A C 1
ATOM 792 O O . LYS A 1 98 ? 10.730 -14.190 -4.565 1.00 84.56 98 LYS A O 1
ATOM 797 N N . ARG A 1 99 ? 11.231 -15.941 -3.254 1.00 80.69 99 ARG A N 1
ATOM 798 C CA . ARG A 1 99 ? 9.847 -16.419 -3.163 1.00 80.69 99 ARG A CA 1
ATOM 799 C C . ARG A 1 99 ? 8.987 -15.434 -2.378 1.00 80.69 99 ARG A C 1
ATOM 801 O O . ARG A 1 99 ? 9.297 -15.080 -1.244 1.00 80.69 99 ARG A O 1
ATOM 808 N N . VAL A 1 100 ? 7.877 -15.030 -2.986 1.00 77.69 100 VAL A N 1
ATOM 809 C CA . VAL A 1 100 ? 6.803 -14.332 -2.281 1.00 77.69 100 VAL A CA 1
ATOM 810 C C . VAL A 1 100 ? 6.006 -15.395 -1.534 1.00 77.69 100 VAL A C 1
ATOM 812 O O . VAL A 1 100 ? 5.535 -16.349 -2.152 1.00 77.69 100 VAL A O 1
ATOM 815 N N . SER A 1 101 ? 5.904 -15.266 -0.211 1.00 81.94 101 SER A N 1
ATOM 816 C CA . SER A 1 101 ? 5.114 -16.176 0.623 1.00 81.94 101 SER A CA 1
ATOM 817 C C . SER A 1 101 ? 3.680 -16.264 0.107 1.00 81.94 101 SER A C 1
ATOM 819 O O . SER A 1 101 ? 3.092 -15.245 -0.267 1.00 81.94 101 SER A O 1
ATOM 821 N N . SER A 1 102 ? 3.098 -17.465 0.106 1.00 83.00 102 SER A N 1
ATOM 822 C CA . SER A 1 102 ? 1.686 -17.598 -0.243 1.00 83.00 102 SER A CA 1
ATOM 823 C C . SER A 1 102 ? 0.809 -16.923 0.817 1.00 83.00 102 SER A C 1
ATOM 825 O O . SER A 1 102 ? 1.215 -16.747 1.970 1.00 83.00 102 SER A O 1
ATOM 827 N N . GLY A 1 103 ? -0.427 -16.569 0.453 1.00 82.38 103 GLY A N 1
ATOM 828 C CA . GLY A 1 103 ? -1.381 -16.000 1.411 1.00 82.38 103 GLY A CA 1
ATOM 829 C C . GLY A 1 103 ? -1.634 -16.917 2.616 1.00 82.38 103 GLY A C 1
ATOM 830 O O . GLY A 1 103 ? -1.802 -16.431 3.732 1.00 82.38 103 GLY A O 1
ATOM 831 N N . ALA A 1 104 ? -1.588 -18.238 2.411 1.00 84.06 104 ALA A N 1
ATOM 832 C CA . ALA A 1 104 ? -1.711 -19.225 3.480 1.00 84.06 104 ALA A CA 1
ATOM 833 C C . ALA A 1 104 ? -0.505 -19.195 4.434 1.00 84.06 104 ALA A C 1
ATOM 835 O O . ALA A 1 104 ? -0.695 -19.183 5.651 1.00 84.06 104 ALA A O 1
ATOM 836 N N . ASP A 1 105 ? 0.716 -19.102 3.897 1.00 84.69 105 ASP A N 1
ATOM 837 C CA . ASP A 1 105 ? 1.946 -19.022 4.699 1.00 84.69 105 ASP A CA 1
ATOM 838 C C . ASP A 1 105 ? 1.978 -17.741 5.540 1.00 84.69 105 ASP A C 1
ATOM 840 O O . ASP A 1 105 ? 2.317 -17.763 6.725 1.00 84.69 105 ASP A O 1
ATOM 844 N N . LEU A 1 106 ? 1.567 -16.616 4.942 1.00 82.94 106 LEU A N 1
ATOM 845 C CA . LEU A 1 106 ? 1.456 -15.332 5.636 1.00 82.94 106 LEU A CA 1
ATOM 846 C C . LEU A 1 106 ? 0.414 -15.390 6.758 1.00 82.94 106 LEU A C 1
ATOM 848 O O . LEU A 1 106 ? 0.659 -14.896 7.859 1.00 82.94 106 LEU A O 1
ATOM 852 N N . PHE A 1 107 ? -0.732 -16.025 6.505 1.00 79.88 107 PHE A N 1
ATOM 853 C CA . PHE A 1 107 ? -1.789 -16.184 7.501 1.00 79.88 107 PHE A CA 1
ATOM 854 C C . PHE A 1 107 ? -1.362 -17.079 8.673 1.00 79.88 107 PHE A C 1
ATOM 856 O O . PHE A 1 107 ? -1.658 -16.768 9.829 1.00 79.88 107 PHE A O 1
ATOM 863 N N . ALA A 1 108 ? -0.641 -18.167 8.394 1.00 85.69 108 ALA A N 1
ATOM 864 C CA . ALA A 1 108 ? -0.081 -19.038 9.422 1.00 85.69 108 ALA A CA 1
ATOM 865 C C . ALA A 1 108 ? 0.944 -18.293 10.291 1.00 85.69 108 ALA A C 1
ATOM 867 O O . ALA A 1 108 ? 0.865 -18.345 11.519 1.00 85.69 108 ALA A O 1
ATOM 868 N N . LYS A 1 109 ? 1.845 -17.525 9.666 1.00 83.50 109 LYS A N 1
ATOM 869 C CA . LYS A 1 109 ? 2.828 -16.699 10.379 1.00 83.50 109 LYS A CA 1
ATOM 870 C C . LYS A 1 109 ? 2.158 -15.669 11.294 1.00 83.50 109 LYS A C 1
ATOM 872 O O . LYS A 1 109 ? 2.501 -15.584 12.468 1.00 83.50 109 LYS A O 1
ATOM 877 N N . TYR A 1 110 ? 1.142 -14.966 10.792 1.00 82.56 110 TYR A N 1
ATOM 878 C CA . TYR A 1 110 ? 0.372 -13.995 11.575 1.00 82.56 110 TYR A CA 1
ATOM 879 C C . TYR A 1 110 ? -0.319 -14.610 12.800 1.00 82.56 110 TYR A C 1
ATOM 881 O O . TYR A 1 110 ? -0.399 -13.979 13.854 1.00 82.56 110 TYR A O 1
ATOM 889 N N . LYS A 1 111 ? -0.847 -15.836 12.677 1.00 82.44 111 LYS A N 1
ATOM 890 C CA . LYS A 1 111 ? -1.445 -16.550 13.814 1.00 82.44 111 LYS A CA 1
ATOM 891 C C . LYS A 1 111 ? -0.412 -16.891 14.883 1.00 82.44 111 LYS A C 1
ATOM 893 O O . LYS A 1 111 ? -0.707 -16.711 16.060 1.00 82.44 111 LYS A O 1
ATOM 898 N N . ASN A 1 112 ? 0.767 -17.348 14.470 1.00 79.06 112 ASN A N 1
ATOM 899 C CA . ASN A 1 112 ? 1.835 -17.741 15.387 1.00 79.06 112 ASN A CA 1
ATOM 900 C C . ASN A 1 112 ? 2.450 -16.541 16.125 1.00 79.06 112 ASN A C 1
ATOM 902 O O . ASN A 1 112 ? 2.810 -16.679 17.281 1.00 79.06 112 ASN A O 1
ATOM 906 N N . GLU A 1 113 ? 2.524 -15.359 15.505 1.00 75.56 113 GLU A N 1
ATOM 907 C CA . GLU A 1 113 ? 3.019 -14.125 16.153 1.00 75.56 113 GLU A CA 1
ATOM 908 C C . GLU A 1 113 ? 2.045 -13.528 17.188 1.00 75.56 113 GLU A C 1
ATOM 910 O O . GLU A 1 113 ? 2.401 -12.608 17.923 1.00 75.56 113 GLU A O 1
ATOM 915 N N . LYS A 1 114 ? 0.797 -14.008 17.227 1.00 62.59 114 LYS A N 1
ATOM 916 C CA . LYS A 1 114 ? -0.248 -13.546 18.154 1.00 62.59 114 LYS A CA 1
ATOM 917 C C . LYS A 1 114 ? -0.542 -14.504 19.309 1.00 62.59 114 LYS A C 1
ATOM 919 O O . LYS A 1 114 ? -1.391 -14.164 20.137 1.00 62.59 114 LYS A O 1
ATOM 924 N N . GLN A 1 115 ? 0.085 -15.678 19.324 1.00 50.50 115 GLN A N 1
ATOM 925 C CA . GLN A 1 115 ? 0.094 -16.594 20.468 1.00 50.50 115 GLN A CA 1
ATOM 926 C C . GLN A 1 115 ? 1.262 -16.256 21.387 1.00 50.50 115 GLN A C 1
ATOM 928 O O . GLN A 1 115 ? 1.047 -16.355 2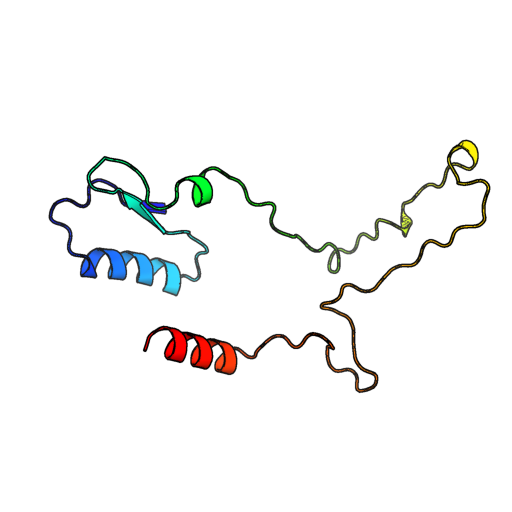2.613 1.00 50.50 115 GLN A O 1
#

Foldse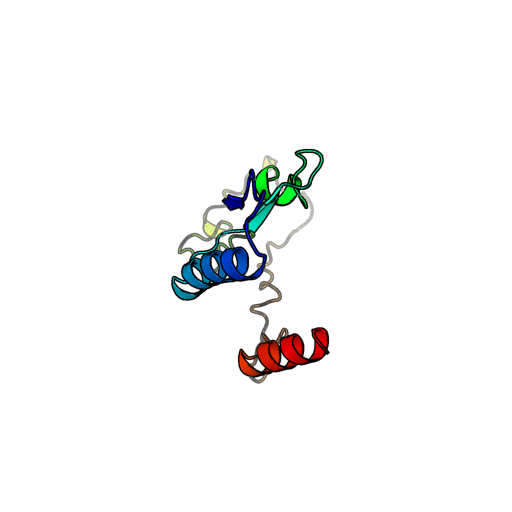ek 3Di:
DEDPDCVPPDPVVVVVVVVVCVVVVHPDDYWYQDPVRDIPCVCVPVPPDPPPDDCPPPPDDPVVPDDDDPVPDDPDDDDDDDDDPQQCDADPVRHRPDDDDDPVRVVVVVVVVVD